Protein AF-A0A3D4ZRC0-F1 (afdb_monomer_lite)

Sequence (126 aa):
MLIITLAVFFVILAGMIASGFRVCTSVYITDDFTVSADGGEITFQVEAGFSMGFVRGYKDEGGGVRPHYLKFYSSWGGWNSSVGAKNEYRLKLDSEDSEIYVYHGNGGYDLALAKDAATGEWYRVS

Foldseek 3Di:
DVVVVVVVVVVLQVVLQVQQQDWQQAKAWDQPKDADPVRFKIKTFMDGPPFQAFWQDWDFPCPLPPDTEIITTGAGGDTNDCHNGDGMDMDTDDQPHFWHWYHNPPVGTDTAWGADPPPRDIGGDD

Secondary structure (DSSP, 8-state):
-HHHHHHHHHHHHHHHHHHTTSB-SSEEEEEEEEE-TTSSEEEEEEEE-TTS--EEEEEETTTTSSSEEEEEEEPBSSTT--BT--SEEEEE--TT--EEEEE-GGG-EEEEEEE-TTT--EEE--

pLDDT: mean 90.03, std 7.46, range [63.28, 97.19]

Structure (mmCIF, N/CA/C/O backbone):
data_AF-A0A3D4ZRC0-F1
#
_entry.id   AF-A0A3D4ZRC0-F1
#
loop_
_atom_site.group_PDB
_atom_site.id
_atom_site.type_symbol
_atom_site.label_atom_id
_atom_site.label_alt_id
_atom_site.label_comp_id
_atom_site.label_asym_id
_atom_site.label_entity_id
_atom_site.label_seq_id
_atom_site.pdbx_PDB_ins_code
_atom_site.Cartn_x
_atom_site.Cartn_y
_atom_site.Cartn_z
_atom_site.occupancy
_atom_site.B_iso_or_equiv
_atom_site.auth_seq_id
_atom_site.auth_comp_id
_atom_site.auth_asym_id
_atom_site.auth_atom_id
_atom_site.pdbx_PDB_model_num
ATOM 1 N N . MET A 1 1 ? 27.840 5.750 -35.825 1.00 80.12 1 MET A N 1
ATOM 2 C CA . MET A 1 1 ? 28.000 5.763 -34.352 1.00 80.12 1 MET A CA 1
ATOM 3 C C . MET A 1 1 ? 26.917 6.576 -33.652 1.00 80.12 1 MET A C 1
ATOM 5 O O . MET A 1 1 ? 26.212 5.972 -32.864 1.00 80.12 1 MET A O 1
ATOM 9 N N . LEU A 1 2 ? 26.697 7.860 -33.979 1.00 93.31 2 LEU A N 1
ATOM 10 C CA . LEU A 1 2 ? 25.697 8.712 -33.301 1.00 93.31 2 LEU A CA 1
ATOM 11 C C . LEU A 1 2 ? 24.279 8.109 -33.222 1.00 93.31 2 LEU A C 1
ATOM 13 O O . LEU A 1 2 ? 23.694 8.081 -32.148 1.00 93.31 2 LEU A O 1
ATOM 17 N N . ILE A 1 3 ? 23.749 7.579 -34.332 1.00 94.56 3 ILE A N 1
ATOM 18 C CA . ILE A 1 3 ? 22.402 6.972 -34.363 1.00 94.56 3 ILE A CA 1
ATOM 19 C C . ILE A 1 3 ? 22.306 5.769 -33.415 1.00 94.56 3 ILE A C 1
ATOM 21 O O . ILE A 1 3 ? 21.330 5.638 -32.686 1.00 94.56 3 ILE A O 1
ATOM 25 N N . ILE A 1 4 ? 23.337 4.917 -33.388 1.00 94.38 4 ILE A N 1
ATOM 26 C CA . ILE A 1 4 ? 23.386 3.746 -32.502 1.00 94.38 4 ILE A CA 1
ATOM 27 C C . ILE A 1 4 ? 23.449 4.205 -31.040 1.00 94.38 4 ILE A C 1
ATOM 29 O O . ILE A 1 4 ? 22.704 3.697 -30.211 1.00 94.38 4 ILE A O 1
ATOM 33 N N . THR A 1 5 ? 24.277 5.206 -30.728 1.00 95.56 5 THR A N 1
ATOM 34 C CA . THR A 1 5 ? 24.370 5.783 -29.379 1.00 95.56 5 THR A CA 1
ATOM 35 C C . THR A 1 5 ? 23.032 6.359 -28.912 1.00 95.56 5 THR A C 1
ATOM 37 O O . THR A 1 5 ? 22.608 6.081 -27.793 1.00 95.56 5 THR A O 1
ATOM 40 N N . LEU A 1 6 ? 22.339 7.114 -29.770 1.00 96.62 6 LEU A N 1
ATOM 41 C CA . LEU A 1 6 ? 21.020 7.668 -29.459 1.00 96.62 6 LEU A CA 1
ATOM 42 C C . LEU A 1 6 ? 19.978 6.564 -29.262 1.00 96.62 6 LEU A C 1
ATOM 44 O O . LEU A 1 6 ? 19.223 6.610 -28.296 1.00 96.62 6 LEU A O 1
ATOM 48 N N . ALA A 1 7 ? 19.963 5.545 -30.124 1.00 96.50 7 ALA A N 1
ATOM 49 C CA . ALA A 1 7 ? 19.049 4.416 -29.986 1.00 96.50 7 ALA A CA 1
ATOM 50 C C . ALA A 1 7 ? 19.251 3.681 -28.651 1.00 96.50 7 ALA A C 1
ATOM 52 O O . ALA A 1 7 ? 18.283 3.439 -27.934 1.00 96.50 7 ALA A O 1
ATOM 53 N N . VAL A 1 8 ? 20.502 3.395 -28.272 1.00 96.31 8 VAL A N 1
ATOM 54 C CA . VAL A 1 8 ? 20.823 2.769 -26.979 1.00 96.31 8 VAL A CA 1
ATOM 55 C C . VAL A 1 8 ? 20.366 3.650 -25.814 1.00 96.31 8 VAL A C 1
ATOM 57 O O . VAL A 1 8 ? 19.750 3.148 -24.877 1.00 96.31 8 VAL A O 1
ATOM 60 N N . PHE A 1 9 ? 20.598 4.962 -25.888 1.00 95.81 9 PHE A N 1
ATOM 61 C CA . PHE A 1 9 ? 20.145 5.903 -24.864 1.00 95.81 9 PHE A CA 1
ATOM 62 C C . PHE A 1 9 ? 18.619 5.876 -24.683 1.00 95.81 9 PHE A C 1
ATOM 64 O O . PHE A 1 9 ? 18.138 5.763 -23.555 1.00 95.81 9 PHE A O 1
ATOM 71 N N . PHE A 1 10 ? 17.847 5.906 -25.774 1.00 96.31 10 PHE A N 1
ATOM 72 C CA . PHE A 1 10 ? 16.385 5.844 -25.700 1.00 96.31 10 PHE A CA 1
ATOM 73 C C . PHE A 1 10 ? 15.870 4.505 -25.169 1.00 96.31 10 PHE A C 1
ATOM 75 O O . PHE A 1 10 ? 14.894 4.497 -24.423 1.00 96.31 10 PHE A O 1
ATOM 82 N N . VAL A 1 11 ? 16.527 3.385 -25.488 1.00 95.75 11 VAL A N 1
ATOM 83 C CA . VAL A 1 11 ? 16.176 2.072 -24.922 1.00 95.75 11 VAL A CA 1
ATOM 84 C C . VAL A 1 11 ? 16.388 2.056 -23.406 1.00 95.75 11 VAL A C 1
ATOM 86 O O . VAL A 1 11 ? 15.519 1.586 -22.673 1.00 95.75 11 VAL A O 1
ATOM 89 N N . ILE A 1 12 ? 17.499 2.617 -22.919 1.00 93.56 12 ILE A N 1
ATOM 90 C CA . ILE A 1 12 ? 17.767 2.725 -21.477 1.00 93.56 12 ILE A CA 1
ATOM 91 C C . ILE A 1 12 ? 16.719 3.619 -20.808 1.00 93.56 12 ILE A C 1
ATOM 93 O O . ILE A 1 12 ? 16.123 3.213 -19.811 1.00 93.56 12 ILE A O 1
ATOM 97 N N . LEU A 1 13 ? 16.437 4.795 -21.378 1.00 92.81 13 LEU A N 1
ATOM 98 C CA . LEU A 1 13 ? 15.437 5.719 -20.838 1.00 92.81 13 LEU A CA 1
ATOM 99 C C . LEU A 1 13 ? 14.040 5.082 -20.800 1.00 92.81 13 LEU A C 1
ATOM 101 O O . LEU A 1 13 ? 13.345 5.176 -19.790 1.00 92.81 13 LEU A O 1
ATOM 105 N N . ALA A 1 14 ? 13.651 4.376 -21.863 1.00 93.62 14 ALA A N 1
ATOM 106 C CA . ALA A 1 14 ? 12.401 3.629 -21.908 1.00 93.62 14 ALA A CA 1
ATOM 107 C C . ALA A 1 14 ? 12.359 2.533 -20.834 1.00 93.62 14 ALA A C 1
ATOM 109 O O . ALA A 1 14 ? 11.330 2.370 -20.190 1.00 93.62 14 ALA A O 1
ATOM 110 N N . GLY A 1 15 ? 13.466 1.828 -20.579 1.00 91.31 15 GLY A N 1
ATOM 111 C CA . GLY A 1 15 ? 13.571 0.854 -19.488 1.00 91.31 15 GLY A CA 1
ATOM 112 C C . GLY A 1 15 ? 13.439 1.486 -18.097 1.00 91.31 15 GLY A C 1
ATOM 113 O O . GLY A 1 15 ? 12.741 0.950 -17.233 1.00 91.31 15 GLY A O 1
ATOM 114 N N . MET A 1 16 ? 14.048 2.657 -17.891 1.00 91.31 16 MET A N 1
ATOM 115 C CA . MET A 1 16 ? 13.933 3.431 -16.650 1.00 91.31 16 MET A CA 1
ATOM 116 C C . MET A 1 16 ? 12.497 3.900 -16.407 1.00 91.31 16 MET A C 1
ATOM 118 O O . MET A 1 16 ? 12.014 3.814 -15.279 1.00 91.31 16 MET A O 1
ATOM 122 N N . ILE A 1 17 ? 11.782 4.322 -17.449 1.00 91.50 17 ILE A N 1
ATOM 123 C CA . ILE A 1 17 ? 10.357 4.650 -17.350 1.00 91.50 17 ILE A CA 1
ATOM 124 C C . ILE A 1 17 ? 9.541 3.364 -17.151 1.00 91.50 17 ILE A C 1
ATOM 126 O O . ILE A 1 17 ? 8.769 3.268 -16.215 1.00 91.50 17 ILE A O 1
ATOM 130 N N . ALA A 1 18 ? 9.750 2.305 -17.928 1.00 91.12 18 ALA A N 1
ATOM 131 C CA . ALA A 1 18 ? 8.995 1.056 -17.785 1.00 91.12 18 ALA A CA 1
ATOM 132 C C . ALA A 1 18 ? 9.067 0.459 -16.363 1.00 91.12 18 ALA A C 1
ATOM 134 O O . ALA A 1 18 ? 8.103 -0.148 -15.896 1.00 91.12 18 ALA A O 1
ATOM 135 N N . SER A 1 19 ? 10.185 0.657 -15.655 1.00 90.44 19 SER A N 1
ATOM 136 C CA . SER A 1 19 ? 10.373 0.153 -14.290 1.00 90.44 19 SER A CA 1
ATOM 137 C C . SER A 1 19 ? 9.322 0.638 -13.286 1.00 90.44 19 SER A C 1
ATOM 139 O O . SER A 1 19 ? 8.884 -0.164 -12.466 1.00 90.44 19 SER A O 1
ATOM 141 N N . GLY A 1 20 ? 8.828 1.876 -13.399 1.00 89.75 20 GLY A N 1
ATOM 142 C CA . GLY A 1 20 ? 7.828 2.387 -12.456 1.00 89.75 20 GLY A CA 1
ATOM 143 C C . GLY A 1 20 ? 6.406 1.885 -12.719 1.00 89.75 20 GLY A C 1
ATOM 144 O O . GLY A 1 20 ? 5.492 2.148 -11.941 1.00 89.75 20 GLY A O 1
ATOM 145 N N . PHE A 1 21 ? 6.178 1.136 -13.798 1.00 91.44 21 PHE A N 1
ATOM 146 C CA . PHE A 1 21 ? 4.913 0.426 -14.015 1.00 91.44 21 PHE A CA 1
ATOM 147 C C . PHE A 1 21 ? 4.919 -0.990 -13.428 1.00 91.44 21 PHE A C 1
ATOM 149 O O . PHE A 1 21 ? 3.899 -1.677 -13.485 1.00 91.44 21 PHE A O 1
ATOM 156 N N . ARG A 1 22 ? 6.039 -1.440 -12.850 1.00 91.19 22 ARG A N 1
ATOM 157 C CA . ARG A 1 22 ? 6.128 -2.750 -12.200 1.00 91.19 22 ARG A CA 1
ATOM 158 C C . ARG A 1 22 ? 5.390 -2.729 -10.868 1.00 91.19 22 ARG A C 1
ATOM 160 O O . ARG A 1 22 ? 5.507 -1.778 -10.099 1.00 91.19 22 ARG A O 1
ATOM 167 N N . VAL A 1 23 ? 4.638 -3.793 -10.615 1.00 92.12 23 VAL A N 1
ATOM 168 C CA . VAL A 1 23 ? 3.942 -4.000 -9.345 1.00 92.12 23 VAL A CA 1
ATOM 169 C C . VAL A 1 23 ? 4.959 -4.409 -8.283 1.00 92.12 23 VAL A C 1
ATOM 171 O O . VAL A 1 23 ? 5.787 -5.287 -8.525 1.00 92.12 23 VAL A O 1
ATOM 174 N N . CYS A 1 24 ? 4.881 -3.781 -7.115 1.00 90.62 24 CYS A N 1
ATOM 175 C CA . CYS A 1 24 ? 5.679 -4.135 -5.951 1.00 90.62 24 CYS A CA 1
ATOM 176 C C . CYS A 1 24 ? 4.877 -5.119 -5.089 1.00 90.62 24 CYS A C 1
ATOM 178 O O . CYS A 1 24 ? 3.860 -4.744 -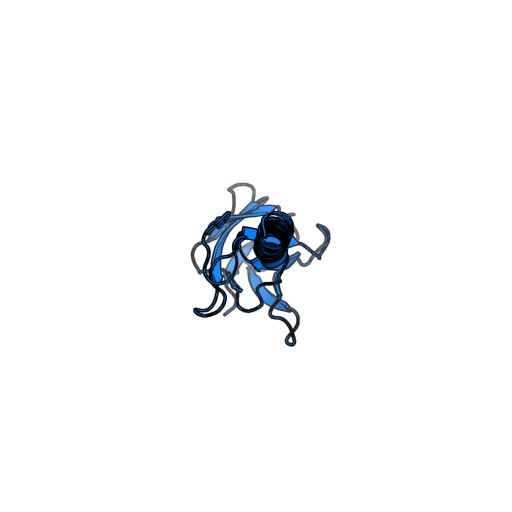4.516 1.00 90.62 24 CYS A O 1
ATOM 180 N N . THR A 1 25 ? 5.306 -6.382 -5.037 1.00 91.75 25 THR A N 1
ATOM 181 C CA . THR A 1 25 ? 4.548 -7.489 -4.414 1.00 91.75 25 THR A CA 1
ATOM 182 C C . THR A 1 25 ? 4.990 -7.813 -2.986 1.00 91.75 25 THR A C 1
ATOM 184 O O . THR A 1 25 ? 4.628 -8.851 -2.445 1.00 91.75 25 THR A O 1
ATOM 187 N N . SER A 1 26 ? 5.835 -6.980 -2.386 1.00 88.94 26 SER A N 1
ATOM 188 C CA . SER A 1 26 ? 6.336 -7.169 -1.019 1.00 88.94 26 SER A CA 1
ATOM 189 C C . SER A 1 26 ? 6.187 -5.889 -0.202 1.00 88.94 26 SER A C 1
ATOM 191 O O . SER A 1 26 ? 7.101 -5.526 0.538 1.00 88.94 26 SER A O 1
ATOM 193 N N . VAL A 1 27 ? 5.087 -5.167 -0.420 1.00 91.69 27 VAL A N 1
ATOM 194 C CA . VAL A 1 27 ? 4.756 -3.943 0.313 1.00 91.69 27 VAL A CA 1
ATOM 195 C C . VAL A 1 27 ? 3.888 -4.298 1.502 1.00 91.69 27 VAL A C 1
ATOM 197 O O . VAL A 1 27 ? 2.964 -5.082 1.352 1.00 91.69 27 VAL A O 1
ATOM 200 N N . TYR A 1 28 ? 4.151 -3.695 2.650 1.00 92.06 28 TYR A N 1
ATOM 201 C CA . TYR A 1 28 ? 3.280 -3.771 3.815 1.00 92.06 28 TYR A CA 1
ATOM 202 C C . TYR A 1 28 ? 3.037 -2.371 4.370 1.00 92.06 28 TYR A C 1
ATOM 204 O O . TYR A 1 28 ? 3.895 -1.490 4.278 1.00 92.06 28 TYR A O 1
ATOM 212 N N . ILE A 1 29 ? 1.845 -2.170 4.928 1.00 94.00 29 ILE A N 1
ATOM 213 C CA . ILE A 1 29 ? 1.513 -0.970 5.697 1.00 94.00 29 ILE A CA 1
ATOM 214 C C . ILE A 1 29 ? 2.200 -1.093 7.059 1.00 94.00 29 ILE A C 1
ATOM 216 O O . ILE A 1 29 ? 2.179 -2.177 7.639 1.00 94.00 29 ILE A O 1
ATOM 220 N N . THR A 1 30 ? 2.855 -0.039 7.543 1.00 92.81 30 THR A N 1
ATOM 221 C CA . THR A 1 30 ? 3.495 -0.053 8.868 1.00 92.81 30 THR A CA 1
ATOM 222 C C . THR A 1 30 ? 2.475 0.199 9.981 1.00 92.81 30 THR A C 1
ATOM 224 O O . THR A 1 30 ? 1.302 0.468 9.728 1.00 92.81 30 THR A O 1
ATOM 227 N N . ASP A 1 31 ? 2.919 0.124 11.235 1.00 89.69 31 ASP A N 1
ATOM 228 C CA . ASP A 1 31 ? 2.066 0.423 12.394 1.00 89.69 31 ASP A CA 1
ATOM 229 C C . ASP A 1 31 ? 1.770 1.930 12.530 1.00 89.69 31 ASP A C 1
ATOM 231 O O . ASP A 1 31 ? 0.866 2.330 13.262 1.00 89.69 31 ASP A O 1
ATOM 235 N N . ASP A 1 32 ? 2.495 2.764 11.779 1.00 91.44 32 ASP A N 1
ATOM 236 C CA . ASP A 1 32 ? 2.327 4.212 11.745 1.00 91.44 32 ASP A CA 1
ATOM 237 C C . ASP A 1 32 ? 1.245 4.595 10.725 1.00 91.44 32 ASP A C 1
ATOM 239 O O . ASP A 1 32 ? 1.519 4.990 9.583 1.00 91.44 32 ASP A O 1
ATOM 243 N N . PHE A 1 33 ? -0.012 4.489 11.150 1.00 94.88 33 PHE A N 1
ATOM 244 C CA . PHE A 1 33 ? -1.148 5.055 10.434 1.00 94.88 33 PHE A CA 1
ATOM 245 C C . PHE A 1 33 ? -2.030 5.897 11.357 1.00 94.88 33 PHE A C 1
ATOM 247 O O . PHE A 1 33 ? -2.057 5.742 12.575 1.00 94.88 33 PHE A O 1
ATOM 254 N N . THR A 1 34 ? -2.759 6.826 10.754 1.00 95.62 34 THR A N 1
ATOM 255 C CA . THR A 1 34 ? -3.661 7.747 11.442 1.00 95.62 34 THR A CA 1
ATOM 256 C C . THR A 1 34 ? -4.951 7.870 10.656 1.00 95.62 34 THR A C 1
ATOM 258 O O . THR A 1 34 ? -4.943 7.888 9.426 1.00 95.62 34 THR A O 1
ATOM 261 N N . VAL A 1 35 ? -6.064 7.958 11.372 1.00 95.25 35 VAL A N 1
ATOM 262 C CA . VAL A 1 35 ? -7.386 8.176 10.787 1.00 95.25 35 VAL A CA 1
ATOM 263 C C . VAL A 1 35 ? -7.790 9.620 11.062 1.00 95.25 35 VAL A C 1
ATOM 265 O O . VAL A 1 35 ? -7.538 10.146 12.149 1.00 95.25 35 VAL A O 1
ATOM 268 N N . SER A 1 36 ? -8.375 10.287 10.070 1.00 94.62 36 SER A N 1
ATOM 269 C CA . SER A 1 36 ? -8.883 11.648 10.219 1.00 94.62 36 SER A CA 1
ATOM 270 C C . SER A 1 36 ? -9.971 11.722 11.295 1.00 94.62 36 SER A C 1
ATOM 272 O O . SER A 1 36 ? -10.665 10.747 11.575 1.00 94.62 36 SER A O 1
ATOM 274 N N . ALA A 1 37 ? -10.151 12.899 11.902 1.00 90.75 37 ALA A N 1
ATOM 275 C CA . ALA A 1 37 ? -11.113 13.083 12.995 1.00 90.75 37 ALA A CA 1
ATOM 276 C C . ALA A 1 37 ? -12.573 12.776 12.600 1.00 90.75 37 ALA A C 1
ATOM 278 O O . ALA A 1 37 ? -13.382 12.429 13.456 1.00 90.75 37 ALA A O 1
ATOM 279 N N . ASP A 1 38 ? -12.907 12.914 11.317 1.00 90.31 38 ASP A N 1
ATOM 280 C CA . ASP A 1 38 ? -14.212 12.579 10.740 1.00 90.31 38 ASP A CA 1
ATOM 281 C C . ASP A 1 38 ? -14.311 11.122 10.248 1.00 90.31 38 ASP A C 1
ATOM 283 O O . ASP A 1 38 ? -15.379 10.699 9.813 1.00 90.31 38 ASP A O 1
ATOM 287 N N . GLY A 1 39 ? -13.222 10.348 10.318 1.00 89.69 39 GLY A N 1
ATOM 288 C CA . GLY A 1 39 ? -13.166 8.953 9.883 1.00 89.69 39 GLY A CA 1
ATOM 289 C C . GLY A 1 39 ? -13.138 8.743 8.367 1.00 89.69 39 GLY A C 1
ATOM 290 O O . GLY A 1 39 ? -13.214 7.597 7.934 1.00 89.69 39 GLY A O 1
ATOM 291 N N . GLY A 1 40 ? -13.051 9.813 7.568 1.00 91.88 40 GLY A N 1
ATOM 292 C CA . GLY A 1 40 ? -13.155 9.768 6.103 1.00 91.88 40 GLY A CA 1
ATOM 293 C C . GLY A 1 40 ? -11.833 9.599 5.345 1.00 91.88 40 GLY A C 1
ATOM 294 O O . GLY A 1 40 ? -11.830 9.521 4.117 1.00 91.88 40 GLY A O 1
ATOM 295 N N . GLU A 1 41 ? -10.691 9.575 6.029 1.00 94.69 41 GLU A N 1
ATOM 296 C CA . GLU A 1 41 ? -9.380 9.349 5.417 1.00 94.69 41 GLU A CA 1
ATOM 297 C C . GLU A 1 41 ? -8.464 8.596 6.385 1.00 94.69 41 GLU A C 1
ATOM 299 O O . GLU A 1 41 ? -8.372 8.932 7.566 1.00 94.69 41 GLU A O 1
ATOM 304 N N . ILE A 1 42 ? -7.741 7.605 5.871 1.00 95.12 42 ILE A N 1
ATOM 305 C CA . ILE A 1 42 ? -6.621 6.969 6.561 1.00 95.12 42 ILE A CA 1
ATOM 306 C C . ILE A 1 42 ? -5.315 7.367 5.880 1.00 95.12 42 ILE A C 1
ATOM 308 O O . ILE A 1 42 ? -5.150 7.234 4.665 1.00 95.12 42 ILE A O 1
ATOM 312 N N . THR A 1 43 ? -4.382 7.884 6.672 1.00 97.19 43 THR A N 1
ATOM 313 C CA . THR A 1 43 ? -3.009 8.179 6.259 1.00 97.19 43 THR A CA 1
ATOM 314 C C . THR A 1 43 ? -2.101 7.107 6.830 1.00 97.19 43 THR A C 1
ATOM 316 O O . THR A 1 43 ? -2.104 6.897 8.038 1.00 97.19 43 THR A O 1
ATOM 319 N N . PHE A 1 44 ? -1.326 6.434 5.988 1.00 95.31 44 PHE A N 1
ATOM 320 C CA . PHE A 1 44 ? -0.481 5.315 6.395 1.00 95.31 44 PHE A CA 1
ATOM 321 C C . PHE A 1 44 ? 0.881 5.363 5.710 1.00 95.31 44 PHE A C 1
ATOM 323 O O . PHE A 1 44 ? 1.013 5.841 4.576 1.00 95.31 44 PHE A O 1
ATOM 330 N N . GLN A 1 45 ? 1.896 4.851 6.401 1.00 94.94 45 GLN A N 1
ATOM 331 C CA . GLN A 1 45 ? 3.215 4.629 5.824 1.00 94.94 45 GLN A CA 1
ATOM 332 C C . GLN A 1 45 ? 3.314 3.208 5.264 1.00 94.94 45 GLN A C 1
ATOM 334 O O . GLN A 1 45 ? 2.661 2.281 5.747 1.00 94.94 45 GLN A O 1
ATOM 339 N N . VAL A 1 46 ? 4.143 3.026 4.241 1.00 93.31 46 VAL A N 1
ATOM 340 C CA . VAL A 1 46 ? 4.450 1.699 3.701 1.00 93.31 46 VAL A CA 1
ATOM 341 C C . VAL A 1 46 ? 5.942 1.473 3.601 1.00 93.31 46 VAL A C 1
ATOM 343 O O . VAL A 1 46 ? 6.722 2.393 3.348 1.00 93.31 46 VAL A O 1
ATOM 346 N N . GLU A 1 47 ? 6.315 0.208 3.692 1.00 90.19 47 GLU A N 1
ATOM 347 C CA . GLU A 1 47 ? 7.663 -0.257 3.420 1.00 90.19 47 GLU A CA 1
ATOM 348 C C . GLU A 1 47 ? 7.614 -1.400 2.413 1.00 90.19 47 GLU A C 1
ATOM 350 O O . GLU A 1 47 ? 6.661 -2.179 2.361 1.00 90.19 47 GLU A O 1
ATOM 355 N N . ALA A 1 48 ? 8.651 -1.489 1.585 1.00 86.62 48 ALA A N 1
ATOM 356 C CA . ALA A 1 48 ? 8.846 -2.609 0.683 1.00 86.62 48 ALA A CA 1
ATOM 357 C C . ALA A 1 48 ? 9.992 -3.479 1.196 1.00 86.62 48 ALA A C 1
ATOM 359 O O . ALA A 1 48 ? 11.037 -2.974 1.607 1.00 86.62 48 ALA A O 1
ATOM 360 N N . GLY A 1 49 ? 9.818 -4.799 1.123 1.00 79.62 49 GLY A N 1
ATOM 361 C CA . GLY A 1 49 ? 10.884 -5.752 1.424 1.00 79.62 49 GLY A CA 1
ATOM 362 C C . GLY A 1 49 ? 12.185 -5.425 0.675 1.00 79.62 49 GLY A C 1
ATOM 363 O O . GLY A 1 49 ? 12.160 -5.018 -0.487 1.00 79.62 49 GLY A O 1
ATOM 364 N N . PHE A 1 50 ? 13.323 -5.644 1.343 1.00 63.28 50 PHE A N 1
ATOM 365 C CA . PHE A 1 50 ? 14.671 -5.159 0.990 1.00 63.28 50 PHE A CA 1
ATOM 366 C C . PHE A 1 50 ? 15.095 -5.236 -0.492 1.00 63.28 50 PHE A C 1
ATOM 368 O O . PHE A 1 50 ? 15.923 -4.439 -0.925 1.00 63.28 50 PHE A O 1
ATOM 375 N N . SER A 1 51 ? 14.577 -6.181 -1.281 1.00 67.00 51 SER A N 1
ATOM 376 C CA . SER A 1 51 ? 14.956 -6.351 -2.694 1.00 67.00 51 SER A CA 1
ATOM 377 C C . SER A 1 51 ? 14.081 -5.584 -3.693 1.00 67.00 51 SER A C 1
ATOM 379 O O . SER A 1 51 ? 14.463 -5.456 -4.857 1.00 67.00 51 SER A O 1
ATOM 381 N N . MET A 1 52 ? 12.931 -5.053 -3.268 1.00 69.00 52 MET A N 1
ATOM 382 C CA . MET A 1 52 ? 11.964 -4.400 -4.159 1.00 69.00 52 MET A CA 1
ATOM 383 C C . MET A 1 52 ? 12.106 -2.872 -4.231 1.00 69.00 52 MET A C 1
ATOM 385 O O . MET A 1 52 ? 11.457 -2.240 -5.068 1.00 69.00 52 MET A O 1
ATOM 389 N N . GLY A 1 53 ? 13.003 -2.284 -3.433 1.00 79.12 53 GLY A N 1
ATOM 390 C CA . GLY A 1 53 ? 13.350 -0.864 -3.496 1.00 79.12 53 GLY A CA 1
ATOM 391 C C . GLY A 1 53 ? 12.253 0.042 -2.942 1.00 79.12 53 GLY A C 1
ATOM 392 O O . GLY A 1 53 ? 11.746 -0.194 -1.853 1.00 79.12 53 GLY A O 1
ATOM 393 N N . PHE A 1 54 ? 11.906 1.095 -3.682 1.00 88.44 54 PHE A N 1
ATOM 394 C CA . PHE A 1 54 ? 10.958 2.116 -3.239 1.00 88.44 54 PHE A CA 1
ATOM 395 C C . PHE A 1 54 ? 9.634 2.042 -3.997 1.00 88.44 54 PHE A C 1
ATOM 397 O O . PHE A 1 54 ? 9.568 1.620 -5.155 1.00 88.44 54 PHE A O 1
ATOM 404 N N . VAL A 1 55 ? 8.579 2.529 -3.351 1.00 92.12 55 VAL A N 1
ATOM 405 C CA . VAL A 1 55 ? 7.223 2.595 -3.897 1.00 92.12 55 VAL A CA 1
ATOM 406 C C . VAL A 1 55 ? 6.902 4.042 -4.259 1.00 92.12 55 VAL A C 1
ATOM 408 O O . VAL A 1 55 ? 7.256 4.958 -3.519 1.00 92.12 55 VAL A O 1
ATOM 411 N N . ARG A 1 56 ? 6.248 4.274 -5.402 1.00 93.25 56 ARG A N 1
ATOM 412 C CA . ARG A 1 56 ? 5.842 5.632 -5.838 1.00 93.25 56 ARG A CA 1
ATOM 413 C C . ARG A 1 56 ? 4.372 5.959 -5.601 1.00 93.25 56 ARG A C 1
ATOM 415 O O . ARG A 1 56 ? 3.954 7.111 -5.730 1.00 93.25 56 ARG A O 1
ATOM 422 N N . GLY A 1 57 ? 3.558 4.928 -5.424 1.00 94.19 57 GLY A N 1
ATOM 423 C CA . GLY A 1 57 ? 2.114 5.042 -5.501 1.00 94.19 57 GLY A CA 1
ATOM 424 C C . GLY A 1 57 ? 1.425 3.698 -5.477 1.00 94.19 57 GLY A C 1
ATOM 425 O O . GLY A 1 57 ? 2.042 2.654 -5.698 1.00 94.19 57 GLY A O 1
ATOM 426 N N . TYR A 1 58 ? 0.119 3.767 -5.267 1.00 94.69 58 TYR A N 1
ATOM 427 C CA . TYR A 1 58 ? -0.775 2.632 -5.328 1.00 94.69 58 TYR A CA 1
ATOM 428 C C . TYR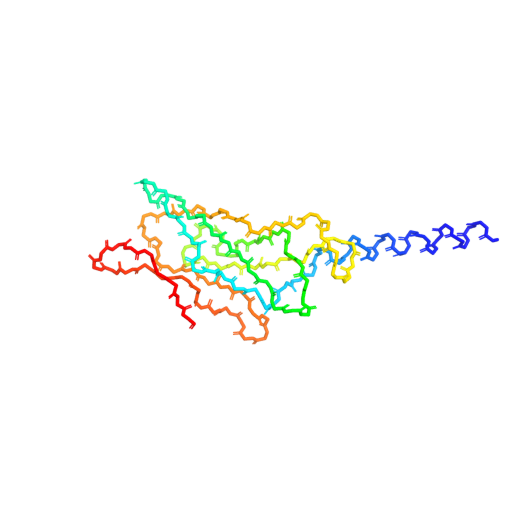 A 1 58 ? -1.958 2.931 -6.244 1.00 94.69 58 TYR A C 1
ATOM 430 O O . TYR A 1 58 ? -2.227 4.081 -6.603 1.00 94.69 58 TYR A O 1
ATOM 438 N N . LYS A 1 59 ? -2.652 1.868 -6.625 1.00 94.44 59 LYS A N 1
ATOM 439 C CA . LYS A 1 59 ? -3.987 1.907 -7.200 1.00 94.44 59 LYS A CA 1
ATOM 440 C C . LYS A 1 59 ? -4.908 1.124 -6.277 1.00 94.44 59 LYS A C 1
ATOM 442 O O . LYS A 1 59 ? -4.563 0.007 -5.905 1.00 94.44 59 LYS A O 1
ATOM 447 N N . ASP A 1 60 ? -6.048 1.704 -5.928 1.00 94.31 60 ASP A N 1
ATOM 448 C CA . ASP A 1 60 ? -7.142 0.947 -5.329 1.00 94.31 60 ASP A CA 1
ATOM 449 C C . ASP A 1 60 ? -7.940 0.268 -6.448 1.00 94.31 60 ASP A C 1
ATOM 451 O O . ASP A 1 60 ? -8.546 0.924 -7.300 1.00 94.31 60 ASP A O 1
ATOM 455 N N . GLU A 1 61 ? -7.865 -1.056 -6.501 1.00 89.56 61 GLU A N 1
ATOM 456 C CA . GLU A 1 61 ? -8.584 -1.877 -7.472 1.00 89.56 61 GLU A CA 1
ATOM 457 C C . GLU A 1 61 ? -10.001 -2.243 -7.018 1.00 89.56 61 GLU A C 1
ATOM 459 O O . GLU A 1 61 ? -10.779 -2.690 -7.858 1.00 89.56 61 GLU A O 1
ATOM 464 N N . GLY A 1 62 ? -10.373 -1.966 -5.761 1.00 79.88 62 GLY A N 1
ATOM 465 C CA . GLY A 1 62 ? -11.762 -2.047 -5.289 1.00 79.88 62 GLY A CA 1
ATOM 466 C C . GLY A 1 62 ? -12.665 -0.987 -5.928 1.00 79.88 62 GLY A C 1
ATOM 467 O O . GLY A 1 62 ? -13.887 -1.075 -5.869 1.00 79.88 62 GLY A O 1
ATOM 468 N N . GLY A 1 63 ? -12.072 0.006 -6.602 1.00 65.00 63 GLY A N 1
ATOM 469 C CA . GLY A 1 63 ? -12.806 1.016 -7.360 1.00 65.00 63 GLY A CA 1
ATOM 470 C C . GLY A 1 63 ? -13.577 1.996 -6.477 1.00 65.00 63 GLY A C 1
ATOM 471 O O . GLY A 1 63 ? -14.577 2.544 -6.934 1.00 65.00 63 GLY A O 1
ATOM 472 N N . GLY A 1 64 ? -13.135 2.206 -5.230 1.00 65.00 64 GLY A N 1
ATOM 473 C CA . GLY A 1 64 ? -13.884 2.984 -4.238 1.00 65.00 64 GLY A CA 1
ATOM 474 C C . GLY A 1 64 ? -15.127 2.259 -3.717 1.00 65.00 64 GLY A C 1
ATOM 475 O O . GLY A 1 64 ? -16.028 2.901 -3.191 1.00 65.00 64 GLY A O 1
ATOM 476 N N . VAL A 1 65 ? -15.198 0.940 -3.909 1.00 69.56 65 VAL A N 1
ATOM 477 C CA . VAL A 1 65 ? -16.190 0.054 -3.300 1.00 69.56 65 VAL A CA 1
ATOM 478 C C . VAL A 1 65 ? -15.455 -0.888 -2.354 1.00 69.56 65 VAL A C 1
ATOM 480 O O . VAL A 1 65 ? -14.300 -1.246 -2.582 1.00 69.56 65 VAL A O 1
ATOM 483 N N . ARG A 1 66 ? -16.133 -1.276 -1.279 1.00 77.25 66 ARG A N 1
ATOM 484 C CA . ARG A 1 66 ? -15.585 -2.111 -0.212 1.00 77.25 66 ARG A CA 1
ATOM 485 C C . ARG A 1 66 ? -15.437 -3.578 -0.611 1.00 77.25 66 ARG A C 1
ATOM 487 O O . ARG A 1 66 ? -16.316 -4.097 -1.306 1.00 77.25 66 ARG A O 1
ATOM 494 N N . PRO A 1 67 ? -14.438 -4.282 -0.053 1.00 88.62 67 PRO A N 1
ATOM 495 C CA . PRO A 1 67 ? -13.289 -3.743 0.686 1.00 88.62 67 PRO A CA 1
ATOM 496 C C . PRO A 1 67 ? -12.239 -3.131 -0.261 1.00 88.62 67 PRO A C 1
ATOM 498 O O . PRO A 1 67 ? -12.270 -3.363 -1.469 1.00 88.62 67 PRO A O 1
ATOM 501 N N . HIS A 1 68 ? -11.303 -2.341 0.274 1.00 94.12 68 HIS A N 1
ATOM 502 C CA . HIS A 1 68 ? -10.259 -1.724 -0.552 1.00 94.12 68 HIS A CA 1
ATOM 503 C C . HIS A 1 68 ? -9.172 -2.730 -0.932 1.00 94.12 68 HIS A C 1
ATOM 505 O O . HIS A 1 68 ? -8.702 -3.496 -0.091 1.00 94.12 68 HIS A O 1
ATOM 511 N N . TYR A 1 69 ? -8.712 -2.674 -2.184 1.00 94.75 69 TYR A N 1
ATOM 512 C CA . TYR A 1 69 ? -7.720 -3.605 -2.733 1.00 94.75 69 TYR A CA 1
ATOM 513 C C . TYR A 1 69 ? -6.534 -2.844 -3.317 1.00 94.75 69 TYR A C 1
ATOM 515 O O . TYR A 1 69 ? -6.506 -2.483 -4.496 1.00 94.75 69 TYR A O 1
ATOM 523 N N . LEU A 1 70 ? -5.513 -2.611 -2.498 1.00 95.25 70 LEU A N 1
ATOM 524 C CA . LEU A 1 70 ? -4.386 -1.759 -2.850 1.00 95.25 70 LEU A CA 1
ATOM 525 C C . LEU A 1 70 ? -3.301 -2.532 -3.604 1.00 95.25 70 LEU A C 1
ATOM 527 O O . LEU A 1 70 ? -2.782 -3.551 -3.146 1.00 95.25 70 LEU A O 1
ATOM 531 N N . LYS A 1 71 ? -2.907 -2.005 -4.763 1.00 95.00 71 LYS A N 1
ATOM 532 C CA . LYS A 1 71 ? -1.787 -2.506 -5.565 1.00 95.00 71 LYS A CA 1
ATOM 533 C C . LYS A 1 71 ? -0.724 -1.428 -5.712 1.00 95.00 71 LYS A C 1
ATOM 535 O O . LYS A 1 71 ? -0.976 -0.386 -6.316 1.00 95.00 71 LYS A O 1
ATOM 540 N N . PHE A 1 72 ? 0.463 -1.683 -5.174 1.00 94.62 72 PHE A N 1
ATOM 541 C CA . PHE A 1 72 ? 1.573 -0.731 -5.157 1.00 94.62 72 PHE A CA 1
ATOM 542 C C . PHE A 1 72 ? 2.500 -0.892 -6.362 1.00 94.62 72 PHE A C 1
ATOM 544 O O . PHE A 1 72 ? 2.651 -1.981 -6.917 1.00 94.62 72 PHE A O 1
ATOM 551 N N . TYR A 1 73 ? 3.153 0.201 -6.75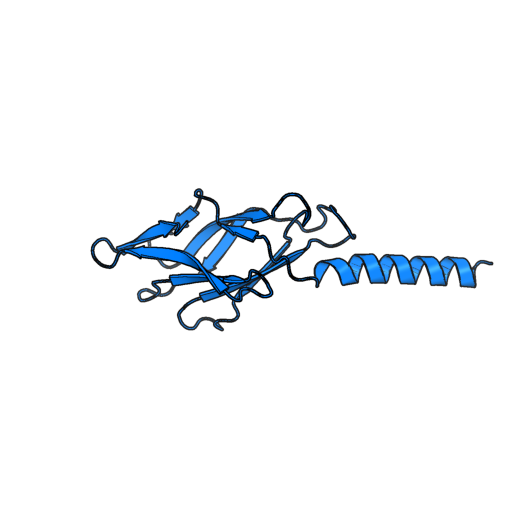4 1.00 93.56 73 TYR A N 1
ATOM 552 C CA . TYR A 1 73 ? 4.047 0.251 -7.909 1.00 93.56 73 TYR A CA 1
ATOM 553 C C . TYR A 1 73 ? 5.433 0.759 -7.529 1.00 93.56 73 TYR A C 1
ATOM 555 O O . TYR A 1 73 ? 5.569 1.711 -6.755 1.00 93.56 73 TYR A O 1
ATOM 563 N N . SER A 1 74 ? 6.455 0.150 -8.127 1.00 92.19 74 SER A N 1
ATOM 564 C CA . SER A 1 74 ? 7.846 0.560 -7.963 1.00 92.19 74 SER A CA 1
ATOM 565 C C . SER A 1 74 ? 8.075 2.000 -8.425 1.00 92.19 74 SER A C 1
ATOM 567 O O . SER A 1 74 ? 7.366 2.539 -9.281 1.00 92.19 74 SER A O 1
ATOM 569 N N . SER A 1 75 ? 9.098 2.625 -7.862 1.00 93.00 75 SER A N 1
ATOM 570 C CA . SER A 1 75 ? 9.671 3.880 -8.338 1.00 93.00 75 SER A CA 1
ATOM 571 C C . SER A 1 75 ? 10.196 3.791 -9.776 1.00 93.00 75 SER A C 1
ATOM 573 O O . SER A 1 75 ? 10.441 2.718 -10.332 1.00 93.00 75 SER A O 1
ATOM 575 N N . TRP A 1 76 ? 10.357 4.955 -10.404 1.00 90.50 76 TRP A N 1
ATOM 576 C CA . TRP A 1 76 ? 10.981 5.068 -11.723 1.00 90.50 76 TRP A CA 1
ATOM 577 C C . TRP A 1 76 ? 12.499 4.940 -11.611 1.00 90.50 76 TRP A C 1
ATOM 579 O O . TRP A 1 76 ? 13.062 5.195 -10.552 1.00 90.50 76 TRP A O 1
ATOM 589 N N . GLY A 1 77 ? 13.189 4.668 -12.718 1.00 88.00 77 GLY A N 1
ATOM 590 C CA . GLY A 1 77 ? 14.654 4.749 -12.779 1.00 88.00 77 GLY A CA 1
ATOM 591 C C . GLY A 1 77 ? 15.400 3.424 -12.621 1.00 88.00 77 GLY A C 1
ATOM 592 O O . GLY A 1 77 ? 16.623 3.433 -12.537 1.00 88.00 77 GLY A O 1
ATOM 593 N N . GLY A 1 78 ? 14.698 2.291 -12.641 1.00 81.56 78 GLY A N 1
ATOM 594 C CA . GLY A 1 78 ? 15.297 0.962 -12.526 1.00 81.56 78 GLY A CA 1
ATOM 595 C C . GLY A 1 78 ? 15.376 0.462 -11.084 1.00 81.56 78 GLY A C 1
ATOM 596 O O . GLY A 1 78 ? 14.646 0.919 -10.208 1.00 81.56 78 GLY A O 1
ATOM 597 N N . TRP A 1 79 ? 16.236 -0.529 -10.845 1.00 70.69 79 TRP A N 1
ATOM 598 C CA . TRP A 1 79 ? 16.372 -1.143 -9.524 1.00 70.69 79 TRP A CA 1
ATOM 599 C C . TRP A 1 79 ? 16.897 -0.151 -8.482 1.00 70.69 79 TRP A C 1
ATOM 601 O O . TRP A 1 79 ? 17.887 0.535 -8.716 1.00 70.69 79 TRP A O 1
ATOM 611 N N . ASN A 1 80 ? 16.242 -0.126 -7.318 1.00 72.56 80 ASN A N 1
ATOM 612 C CA . ASN A 1 80 ? 16.619 0.665 -6.142 1.00 72.56 80 ASN A CA 1
ATOM 613 C C . ASN A 1 80 ? 16.707 2.191 -6.356 1.00 72.56 80 ASN A C 1
ATOM 615 O O . ASN A 1 80 ? 17.383 2.900 -5.614 1.00 72.56 80 ASN A O 1
ATOM 619 N N . SER A 1 81 ? 16.031 2.715 -7.376 1.00 84.25 81 SER A N 1
ATOM 620 C CA . SER A 1 81 ? 15.925 4.158 -7.577 1.00 84.25 81 SER A CA 1
ATOM 621 C C . SER A 1 81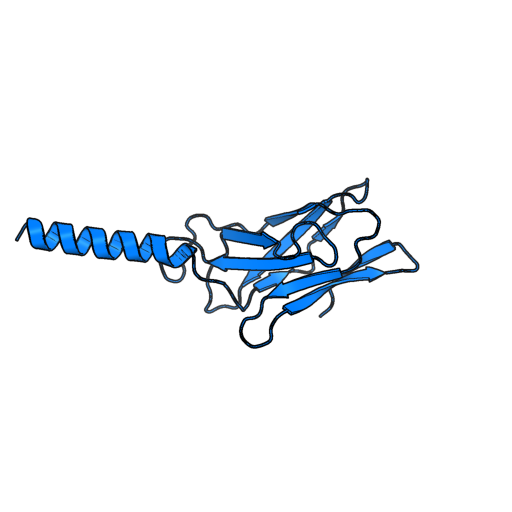 ? 14.890 4.757 -6.621 1.00 84.25 81 SER A C 1
ATOM 623 O O . SER A 1 81 ? 13.840 4.166 -6.398 1.00 84.25 81 SER A O 1
ATOM 625 N N . SER A 1 82 ? 15.136 5.948 -6.080 1.00 88.69 82 SER A N 1
ATOM 626 C CA . SER A 1 82 ? 14.170 6.688 -5.251 1.00 88.69 82 SER A CA 1
ATOM 627 C C . SER A 1 82 ? 13.354 7.713 -6.052 1.00 88.69 82 SER A C 1
ATOM 629 O O . SER A 1 82 ? 12.603 8.506 -5.484 1.00 88.69 82 SER A O 1
ATOM 631 N N . VAL A 1 83 ? 13.470 7.724 -7.386 1.00 89.44 83 VAL A N 1
ATOM 632 C CA . VAL A 1 83 ? 12.774 8.704 -8.232 1.00 89.44 83 VAL A CA 1
ATOM 633 C C . VAL A 1 83 ? 11.258 8.508 -8.151 1.00 89.44 83 VAL A C 1
ATOM 635 O O . VAL A 1 83 ? 10.704 7.507 -8.610 1.00 89.44 83 VAL A O 1
ATOM 638 N N . GLY A 1 84 ? 10.584 9.511 -7.585 1.00 87.25 84 GLY A N 1
ATOM 639 C CA . GLY A 1 84 ? 9.141 9.494 -7.346 1.00 87.25 84 GLY A CA 1
ATOM 640 C C . GLY A 1 84 ? 8.717 8.658 -6.137 1.00 87.25 84 GLY A C 1
ATOM 641 O O . GLY A 1 84 ? 7.520 8.443 -5.974 1.00 87.25 84 GLY A O 1
ATOM 642 N N . ALA A 1 85 ? 9.664 8.189 -5.319 1.00 90.25 85 ALA A N 1
ATOM 643 C CA . ALA A 1 85 ? 9.374 7.445 -4.103 1.00 90.25 85 ALA A CA 1
ATOM 644 C C . ALA A 1 85 ? 8.567 8.287 -3.107 1.00 90.25 85 ALA A C 1
ATOM 646 O O . ALA A 1 85 ? 8.822 9.481 -2.929 1.00 90.25 85 ALA A O 1
ATOM 647 N N . LYS A 1 86 ? 7.612 7.639 -2.445 1.00 87.31 86 LYS A N 1
ATOM 648 C CA . LYS A 1 86 ? 6.881 8.174 -1.299 1.00 87.31 86 LYS A CA 1
ATOM 649 C C . LYS A 1 86 ? 6.751 7.079 -0.253 1.00 87.31 86 LYS A C 1
ATOM 651 O O . LYS A 1 86 ? 6.614 5.906 -0.603 1.00 87.31 86 LYS A O 1
ATOM 656 N N . ASN A 1 87 ? 6.735 7.493 1.004 1.00 84.75 87 ASN A N 1
ATOM 657 C CA . ASN A 1 87 ? 6.537 6.584 2.127 1.00 84.75 87 ASN A CA 1
ATOM 658 C C . ASN A 1 87 ? 5.112 6.718 2.674 1.00 84.75 87 ASN A C 1
ATOM 660 O O . ASN A 1 87 ? 4.505 5.713 3.018 1.00 84.75 87 ASN A O 1
ATOM 664 N N . GLU A 1 88 ? 4.560 7.937 2.645 1.00 94.06 88 GLU A N 1
ATOM 665 C CA . GLU A 1 88 ? 3.226 8.249 3.150 1.00 94.06 88 GLU A CA 1
ATOM 666 C C . GLU A 1 88 ? 2.185 8.272 2.032 1.00 94.06 88 GLU A C 1
ATOM 668 O O . GLU A 1 88 ? 2.381 8.884 0.970 1.00 94.06 88 GLU A O 1
ATOM 673 N N . TYR A 1 89 ? 1.045 7.653 2.311 1.00 95.19 89 TYR A N 1
ATOM 674 C CA . TYR A 1 89 ? -0.094 7.576 1.418 1.00 95.19 89 TYR A CA 1
ATOM 675 C C . TYR A 1 89 ? -1.389 7.853 2.169 1.00 95.19 89 TYR A C 1
ATOM 677 O O . TYR A 1 89 ? -1.486 7.668 3.377 1.00 95.19 89 TYR A O 1
ATOM 685 N N . ARG A 1 90 ? -2.391 8.307 1.420 1.00 95.69 90 ARG A N 1
ATOM 686 C CA . ARG A 1 90 ? -3.731 8.605 1.922 1.00 95.69 90 ARG A CA 1
ATOM 687 C C . ARG A 1 90 ? -4.733 7.784 1.147 1.00 95.69 90 ARG A C 1
ATOM 689 O O . ARG A 1 90 ? -4.624 7.724 -0.081 1.00 95.69 90 ARG A O 1
ATOM 696 N N . LEU A 1 91 ? -5.688 7.189 1.841 1.00 94.38 91 LEU A N 1
ATOM 697 C CA . LEU A 1 91 ? -6.828 6.481 1.274 1.00 94.38 91 LEU A CA 1
ATOM 698 C C . LEU A 1 91 ? -8.095 7.090 1.863 1.00 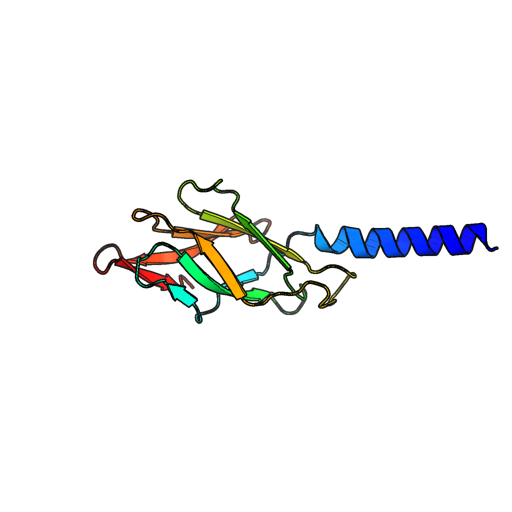94.38 91 LEU A C 1
ATOM 700 O O . LEU A 1 91 ? -8.213 7.230 3.078 1.00 94.38 91 LEU A O 1
ATOM 704 N N . LYS A 1 92 ? -9.023 7.475 0.991 1.00 93.50 92 LYS A N 1
ATOM 705 C CA . LYS A 1 92 ? -10.345 7.919 1.426 1.00 93.50 92 LYS A CA 1
ATOM 706 C C . LYS A 1 92 ? -11.133 6.723 1.924 1.00 93.50 92 LYS A C 1
ATOM 708 O O . LYS A 1 92 ? -11.072 5.676 1.288 1.00 93.50 92 LYS A O 1
ATOM 713 N N . LEU A 1 93 ? -11.857 6.936 3.009 1.00 91.44 93 LEU A N 1
ATOM 714 C CA . LEU A 1 93 ? -12.717 5.953 3.631 1.00 91.44 93 LEU A CA 1
ATOM 715 C C . LEU A 1 93 ? -14.172 6.419 3.599 1.00 91.44 93 LEU A C 1
ATOM 717 O O . LEU A 1 93 ? -14.465 7.604 3.769 1.00 91.44 93 LEU A O 1
ATOM 721 N N . ASP A 1 94 ? -15.075 5.465 3.455 1.00 88.88 94 ASP A N 1
ATOM 722 C CA . ASP A 1 94 ? -16.48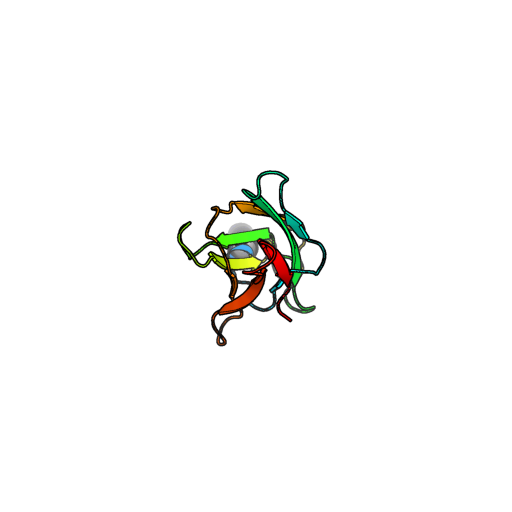2 5.588 3.785 1.00 88.88 94 ASP A CA 1
ATOM 723 C C . ASP A 1 94 ? -16.780 4.970 5.163 1.00 88.88 94 ASP A C 1
ATOM 725 O O . ASP A 1 94 ? -16.048 4.138 5.699 1.00 88.88 94 ASP A O 1
ATOM 729 N N . SER A 1 95 ? -17.909 5.360 5.761 1.00 85.62 95 SER A N 1
ATOM 730 C CA . SER A 1 95 ? -18.261 4.999 7.143 1.00 85.62 95 SER A CA 1
ATOM 731 C C . SER A 1 95 ? -18.347 3.492 7.409 1.00 85.62 95 SER A C 1
ATOM 733 O O . SER A 1 95 ? -18.035 3.053 8.521 1.00 85.62 95 SER A O 1
ATOM 735 N N . GLU A 1 96 ? -18.759 2.713 6.409 1.00 87.75 96 GLU A N 1
ATOM 736 C CA . GLU A 1 96 ? -18.911 1.259 6.514 1.00 87.75 96 GLU A CA 1
ATOM 737 C C . GLU A 1 96 ? -17.700 0.484 5.960 1.00 87.75 96 GLU A C 1
ATOM 739 O O . GLU A 1 96 ? -17.754 -0.741 5.882 1.00 87.75 96 GLU A O 1
ATOM 744 N N . ASP A 1 97 ? -16.597 1.164 5.612 1.00 91.50 97 ASP A N 1
ATOM 745 C CA . ASP A 1 97 ? -15.330 0.491 5.312 1.00 91.50 97 ASP A CA 1
ATOM 746 C C . ASP A 1 97 ? -14.809 -0.218 6.559 1.00 91.50 97 ASP A C 1
ATOM 748 O O . ASP A 1 97 ? -14.747 0.366 7.647 1.00 91.50 97 ASP A O 1
ATOM 752 N N . SER A 1 98 ? -14.410 -1.476 6.380 1.00 92.81 98 SER A N 1
ATOM 753 C CA . SER A 1 98 ? -13.932 -2.329 7.467 1.00 92.81 98 SER A CA 1
ATOM 754 C C . SER A 1 98 ? -12.587 -2.987 7.198 1.00 92.81 98 SER A C 1
ATOM 756 O O . SER A 1 98 ? -11.948 -3.439 8.140 1.00 92.81 98 SER A O 1
ATOM 758 N N . GLU A 1 99 ? -12.162 -3.086 5.939 1.00 95.38 99 GLU A N 1
ATOM 759 C CA . GLU A 1 99 ? -11.019 -3.911 5.547 1.00 95.38 99 GLU A CA 1
ATOM 760 C C . GLU A 1 99 ? -10.237 -3.249 4.409 1.00 95.38 99 GLU A C 1
ATOM 762 O O . GLU A 1 99 ? -10.812 -2.732 3.443 1.00 95.38 99 GLU A O 1
ATOM 767 N N . ILE A 1 100 ? -8.911 -3.298 4.519 1.00 95.38 100 ILE A N 1
ATOM 768 C CA . ILE A 1 100 ? -7.975 -2.845 3.490 1.00 95.38 100 ILE A CA 1
ATOM 769 C C . ILE A 1 100 ? -6.996 -3.979 3.212 1.00 95.38 100 ILE A C 1
ATOM 771 O O . ILE A 1 100 ? -6.269 -4.424 4.103 1.00 95.38 100 ILE A O 1
ATOM 775 N N . TYR A 1 101 ? -6.947 -4.405 1.955 1.00 95.44 101 TYR A N 1
ATOM 776 C CA . TYR A 1 101 ? -6.075 -5.469 1.483 1.00 95.44 101 TYR A CA 1
ATOM 777 C C . TYR A 1 101 ? -4.916 -4.930 0.644 1.00 95.44 101 TYR A C 1
ATOM 779 O O . TYR A 1 101 ? -5.061 -3.943 -0.080 1.00 95.44 101 TYR A O 1
ATOM 787 N N . VAL A 1 102 ? -3.778 -5.622 0.672 1.00 95.25 102 VAL A N 1
ATOM 788 C CA . VAL A 1 102 ? -2.574 -5.295 -0.104 1.00 95.25 102 VAL A CA 1
ATOM 789 C C . VAL A 1 102 ? -2.196 -6.461 -1.012 1.00 95.25 102 VAL A C 1
ATOM 791 O O . VAL A 1 102 ? -2.253 -7.619 -0.618 1.00 95.25 102 VAL A O 1
ATOM 794 N N . TYR A 1 103 ? -1.833 -6.164 -2.260 1.00 94.75 103 TYR A N 1
ATOM 795 C CA . TYR A 1 103 ? -1.466 -7.180 -3.245 1.00 94.75 103 TYR A CA 1
ATOM 796 C C . TYR A 1 103 ? -0.026 -7.692 -3.073 1.00 94.75 103 TYR A C 1
ATOM 798 O O . TYR A 1 103 ? 0.931 -6.928 -3.217 1.00 94.75 103 TYR A O 1
ATOM 806 N N . HIS A 1 104 ? 0.134 -9.008 -2.921 1.00 92.38 104 HIS A N 1
ATOM 807 C CA . HIS A 1 104 ? 1.417 -9.703 -2.752 1.00 92.38 104 HIS A CA 1
ATOM 808 C C . HIS A 1 104 ? 1.774 -10.650 -3.914 1.00 92.38 104 HIS A C 1
ATOM 810 O O . HIS A 1 104 ? 2.590 -11.566 -3.788 1.00 92.38 104 HIS A O 1
ATOM 816 N N . GLY A 1 105 ? 1.218 -10.423 -5.109 1.00 89.69 105 GLY A N 1
ATOM 817 C CA . GLY A 1 105 ? 1.559 -11.223 -6.288 1.00 89.69 105 GLY A CA 1
ATOM 818 C C . GLY A 1 105 ? 0.791 -12.541 -6.332 1.00 89.69 105 GLY A C 1
ATOM 819 O O . GLY A 1 105 ? -0.434 -12.544 -6.312 1.00 89.69 105 GLY A O 1
ATOM 820 N N . ASN A 1 106 ? 1.507 -13.668 -6.405 1.00 84.31 106 ASN A N 1
ATOM 821 C CA . ASN A 1 106 ? 0.897 -15.000 -6.545 1.00 84.31 106 ASN A CA 1
ATOM 822 C C . ASN A 1 106 ? 0.025 -15.412 -5.343 1.00 84.31 106 ASN A C 1
ATOM 824 O O . ASN A 1 106 ? -0.809 -16.298 -5.495 1.00 84.31 106 ASN A O 1
ATOM 828 N N . GLY A 1 107 ? 0.207 -14.780 -4.176 1.00 81.06 107 GLY A N 1
ATOM 829 C CA . GLY A 1 107 ? -0.666 -14.949 -3.007 1.00 81.06 107 GLY A CA 1
ATOM 830 C C . GLY A 1 107 ? -1.983 -14.173 -3.098 1.00 81.06 107 GLY A C 1
ATOM 831 O O . GLY A 1 107 ? -2.889 -14.405 -2.309 1.00 81.06 107 GLY A O 1
ATOM 832 N N . GLY A 1 108 ? -2.125 -13.287 -4.088 1.00 92.25 108 GLY A N 1
ATOM 833 C CA . GLY A 1 108 ? -3.282 -12.417 -4.211 1.00 92.25 108 GLY A CA 1
ATOM 834 C C . GLY A 1 108 ? -3.200 -11.245 -3.241 1.00 92.25 108 GLY A C 1
ATOM 835 O O . GLY A 1 108 ? -2.231 -10.487 -3.276 1.00 92.25 108 GLY A O 1
ATOM 836 N N . TYR A 1 109 ? -4.250 -11.073 -2.448 1.00 93.94 109 TYR A N 1
ATOM 837 C CA . TYR A 1 109 ? -4.457 -9.933 -1.566 1.00 93.94 109 TYR A CA 1
ATOM 838 C C . TYR A 1 109 ? -4.487 -10.382 -0.109 1.00 93.94 109 TYR A C 1
ATOM 840 O O . TYR A 1 109 ? -5.329 -11.202 0.252 1.00 93.94 109 TYR A O 1
ATOM 848 N N . ASP A 1 110 ? -3.625 -9.788 0.711 1.00 94.62 110 ASP A N 1
ATOM 849 C CA . ASP A 1 110 ? -3.546 -10.045 2.147 1.00 94.62 110 ASP A CA 1
ATOM 850 C C . ASP A 1 110 ? -4.196 -8.892 2.918 1.00 94.62 110 ASP A C 1
ATOM 852 O O . ASP A 1 110 ? -4.067 -7.726 2.535 1.00 94.62 110 ASP A O 1
ATOM 856 N N . LEU A 1 111 ? -4.937 -9.213 3.981 1.00 95.31 111 LEU A N 1
ATOM 857 C CA . LEU A 1 111 ? -5.584 -8.212 4.831 1.00 95.31 111 LEU A CA 1
ATOM 858 C C . LEU A 1 111 ? -4.508 -7.463 5.621 1.00 95.31 111 LEU A C 1
ATOM 860 O O . LEU A 1 111 ? -3.788 -8.077 6.398 1.00 95.31 111 LEU A O 1
ATOM 864 N N . ALA A 1 112 ? -4.412 -6.148 5.432 1.00 95.00 112 ALA A N 1
ATOM 865 C CA . ALA A 1 112 ? -3.392 -5.321 6.074 1.00 95.00 112 ALA A CA 1
ATOM 866 C C . ALA A 1 112 ? -3.955 -4.487 7.229 1.00 95.00 112 ALA A C 1
ATOM 868 O O . ALA A 1 112 ? -3.303 -4.327 8.258 1.00 95.00 112 ALA A O 1
ATOM 869 N N . LEU A 1 113 ? -5.168 -3.955 7.072 1.00 95.75 113 LEU A N 1
ATOM 870 C CA . LEU A 1 113 ? -5.854 -3.192 8.113 1.00 95.75 113 LEU A CA 1
ATOM 871 C C . LEU A 1 113 ? -7.297 -3.665 8.226 1.00 95.75 113 LEU A C 1
ATOM 873 O O . LEU A 1 113 ? -7.961 -3.897 7.213 1.00 95.75 113 LEU A O 1
ATOM 877 N N . ALA A 1 114 ? -7.776 -3.749 9.460 1.00 95.44 114 ALA A N 1
ATOM 878 C CA . ALA A 1 114 ? -9.157 -4.057 9.780 1.00 95.44 114 ALA A CA 1
ATOM 879 C C . ALA A 1 114 ? -9.710 -3.035 10.774 1.00 95.44 114 ALA A C 1
ATOM 881 O O . ALA A 1 114 ? -8.974 -2.468 11.583 1.00 95.44 114 ALA A O 1
ATOM 882 N N . LYS A 1 115 ? -11.016 -2.798 10.704 1.00 94.31 115 LYS A N 1
ATOM 883 C CA . LYS A 1 115 ? -11.756 -1.955 11.637 1.00 94.31 115 LYS A CA 1
ATOM 884 C C . LYS A 1 115 ? -12.458 -2.834 12.659 1.00 94.31 115 LYS A C 1
ATOM 886 O O . LYS A 1 115 ? -13.215 -3.735 12.294 1.00 94.31 115 LYS A O 1
ATOM 891 N N . ASP A 1 116 ? -12.228 -2.566 13.935 1.00 94.19 116 ASP A N 1
ATOM 892 C CA . ASP A 1 116 ? -12.920 -3.250 15.017 1.00 94.19 116 ASP A CA 1
ATOM 893 C C . ASP A 1 116 ? -14.411 -2.884 15.001 1.00 94.19 116 ASP A C 1
ATOM 895 O O . ASP A 1 116 ? -14.788 -1.712 14.967 1.00 94.19 116 ASP A O 1
ATOM 899 N N . ALA A 1 117 ? -15.281 -3.894 15.009 1.00 89.94 117 ALA A N 1
ATOM 900 C CA . ALA A 1 117 ? -16.723 -3.685 14.902 1.00 89.94 117 ALA A CA 1
ATOM 901 C C . ALA A 1 117 ? -17.359 -3.118 16.186 1.00 89.94 117 ALA A C 1
ATOM 903 O O . ALA A 1 117 ? -18.456 -2.563 16.126 1.00 89.94 117 ALA A O 1
ATOM 904 N N . ALA A 1 118 ? -16.708 -3.272 17.342 1.00 91.25 118 ALA A N 1
ATOM 905 C CA . ALA A 1 118 ? -17.209 -2.803 18.629 1.00 91.25 118 ALA A CA 1
ATOM 906 C C . ALA A 1 118 ? -16.747 -1.373 18.945 1.00 91.25 118 ALA A C 1
ATOM 908 O O . ALA A 1 118 ? -17.533 -0.591 19.481 1.00 91.25 118 ALA A O 1
ATOM 909 N N . THR A 1 119 ? -15.501 -1.023 18.619 1.00 91.56 119 THR A N 1
ATOM 910 C CA . THR A 1 119 ? -14.914 0.298 18.902 1.00 91.56 119 THR A CA 1
ATOM 911 C C . THR A 1 119 ? -14.922 1.226 17.690 1.00 91.56 119 THR A C 1
ATOM 913 O O . THR A 1 119 ? -14.919 2.444 17.852 1.00 91.56 119 THR A O 1
ATOM 916 N N . GLY A 1 120 ? -14.959 0.674 16.474 1.00 90.75 120 GLY A N 1
ATOM 917 C CA . GLY A 1 120 ? -14.801 1.428 15.232 1.00 90.75 120 GLY A CA 1
ATOM 918 C C . GLY A 1 120 ? -13.359 1.861 14.951 1.00 90.75 120 GLY A C 1
ATOM 919 O O . GLY A 1 120 ? -13.137 2.604 13.993 1.00 90.75 120 GLY A O 1
ATOM 920 N N . GLU A 1 121 ? -12.394 1.425 15.763 1.00 93.06 121 GLU A N 1
ATOM 921 C CA . GLU A 1 121 ? -10.980 1.760 15.603 1.00 93.06 121 GLU A CA 1
ATOM 922 C C . GLU A 1 121 ? -10.305 0.845 14.580 1.00 93.06 121 GLU A C 1
ATOM 924 O O . GLU A 1 121 ? -10.587 -0.350 14.494 1.00 93.06 121 GLU A O 1
ATOM 929 N N . TRP A 1 122 ? -9.391 1.413 13.801 1.00 95.19 122 TRP A N 1
ATOM 930 C CA . TRP A 1 122 ? -8.591 0.659 12.845 1.00 95.19 122 TRP A CA 1
ATOM 931 C C . TRP A 1 122 ? -7.358 0.070 13.525 1.00 95.19 122 TRP A C 1
ATOM 933 O O . TRP A 1 122 ? -6.707 0.736 14.328 1.00 95.19 122 TRP A O 1
ATOM 943 N N . TYR A 1 123 ? -7.009 -1.158 13.159 1.00 95.12 123 TYR A N 1
ATOM 944 C CA . TYR A 1 123 ? -5.809 -1.845 13.613 1.00 95.12 123 TYR A CA 1
ATOM 945 C C . TYR A 1 123 ? -5.150 -2.602 12.460 1.00 95.12 123 TYR A C 1
ATOM 947 O O . TYR A 1 123 ? -5.795 -2.996 11.484 1.00 95.12 123 TYR A O 1
ATOM 955 N N . ARG A 1 124 ? -3.838 -2.809 12.575 1.00 95.06 124 ARG A N 1
ATOM 956 C CA . ARG A 1 124 ? -3.074 -3.604 11.616 1.00 95.06 124 ARG A CA 1
ATOM 957 C C . ARG A 1 124 ? -3.280 -5.090 11.854 1.00 95.06 124 ARG A C 1
ATOM 959 O O . ARG A 1 124 ? -3.170 -5.570 12.980 1.00 95.06 124 ARG A O 1
ATOM 966 N N . VAL A 1 125 ? -3.541 -5.806 10.768 1.00 90.38 125 VAL A N 1
ATOM 967 C CA . VAL A 1 125 ? -3.560 -7.266 10.739 1.00 90.38 125 VAL A CA 1
ATOM 968 C C . VAL A 1 125 ? -2.174 -7.715 10.281 1.00 90.38 125 VAL A C 1
ATOM 970 O O . VAL A 1 125 ? -1.681 -7.262 9.249 1.00 90.38 125 VAL A O 1
ATOM 973 N N . SER A 1 126 ? -1.505 -8.495 11.131 1.00 64.75 126 SER A N 1
ATOM 974 C CA . SER A 1 126 ? -0.121 -8.948 10.946 1.00 64.75 126 SER A CA 1
ATOM 975 C C . SER A 1 126 ? 0.031 -9.940 9.803 1.00 64.75 126 SER A C 1
ATOM 977 O O . SER A 1 126 ? -0.741 -10.929 9.835 1.00 64.75 126 SER A O 1
#

Radius of gyration: 17.6 Å; chains: 1; bounding box: 47×28×53 Å